Protein AF-A0A6L8BG49-F1 (afdb_monomer)

Structure (mmCIF, N/CA/C/O backbone):
data_AF-A0A6L8BG49-F1
#
_entry.id   AF-A0A6L8BG49-F1
#
loop_
_atom_site.group_PDB
_atom_site.id
_atom_site.type_symbol
_atom_site.label_atom_id
_atom_site.label_alt_id
_atom_site.label_comp_id
_atom_site.label_asym_id
_atom_site.label_entity_id
_atom_site.label_seq_id
_atom_site.pdbx_PDB_ins_code
_atom_site.Cartn_x
_atom_site.Cartn_y
_atom_site.Cartn_z
_atom_site.occupancy
_atom_site.B_iso_or_equiv
_atom_site.auth_seq_id
_atom_site.auth_comp_id
_atom_site.auth_asym_id
_atom_site.auth_atom_id
_atom_site.pdbx_PDB_model_num
ATOM 1 N N . MET A 1 1 ? -9.805 2.022 22.548 1.00 49.41 1 MET A N 1
ATOM 2 C CA . MET A 1 1 ? -9.072 1.812 21.278 1.00 49.41 1 MET A CA 1
ATOM 3 C C . MET A 1 1 ? -10.086 1.283 20.275 1.00 49.41 1 MET A C 1
ATOM 5 O O . MET A 1 1 ? -10.792 0.358 20.662 1.00 49.41 1 MET A O 1
ATOM 9 N N . PRO A 1 2 ? -10.257 1.875 19.076 1.00 56.28 2 PRO A N 1
ATOM 10 C CA . PRO A 1 2 ? -11.178 1.318 18.084 1.00 56.28 2 PRO A CA 1
ATOM 11 C C . PRO A 1 2 ? -10.798 -0.143 17.818 1.00 56.28 2 PRO A C 1
ATOM 13 O O . PRO A 1 2 ? -9.609 -0.458 17.737 1.00 56.28 2 PRO A O 1
ATOM 16 N N . ALA A 1 3 ? -11.788 -1.035 17.759 1.00 66.19 3 ALA A N 1
ATOM 17 C CA . ALA A 1 3 ? -11.540 -2.458 17.570 1.00 66.19 3 ALA A CA 1
ATOM 18 C C . ALA A 1 3 ? -10.834 -2.679 16.222 1.00 66.19 3 ALA A C 1
ATOM 20 O O . ALA A 1 3 ? -11.388 -2.390 15.158 1.00 66.19 3 ALA A O 1
ATOM 21 N N . ILE A 1 4 ? -9.585 -3.146 16.278 1.00 75.31 4 ILE A N 1
ATOM 22 C CA . ILE A 1 4 ? -8.804 -3.506 15.094 1.00 75.31 4 ILE A CA 1
ATOM 23 C C . ILE A 1 4 ? -9.242 -4.915 14.689 1.00 75.31 4 ILE A C 1
ATOM 25 O O . ILE A 1 4 ? -8.913 -5.881 15.371 1.00 75.31 4 ILE A O 1
ATOM 29 N N . LYS A 1 5 ? -9.990 -5.022 13.586 1.00 84.31 5 LYS A N 1
ATOM 30 C CA . LYS A 1 5 ? -10.446 -6.292 13.000 1.00 84.31 5 LYS A CA 1
ATOM 31 C C . LYS A 1 5 ? -9.333 -7.046 12.278 1.00 84.31 5 LYS A C 1
ATOM 33 O O . LYS A 1 5 ? -9.375 -8.268 12.212 1.00 84.31 5 LYS A O 1
ATOM 38 N N . GLY A 1 6 ? -8.343 -6.339 11.736 1.00 88.50 6 GLY A N 1
ATOM 39 C CA . GLY A 1 6 ? -7.258 -6.974 10.996 1.00 88.50 6 GLY A CA 1
ATOM 40 C C . GLY A 1 6 ? -6.052 -6.071 10.787 1.00 88.50 6 GLY A C 1
ATOM 41 O O . GLY A 1 6 ? -6.160 -4.845 10.753 1.00 88.50 6 GLY A O 1
ATOM 42 N N . ARG A 1 7 ? -4.882 -6.691 10.636 1.00 93.25 7 ARG A N 1
ATOM 43 C CA . ARG A 1 7 ? -3.638 -6.035 10.222 1.00 93.25 7 ARG A CA 1
ATOM 44 C C . ARG A 1 7 ? -2.970 -6.896 9.163 1.00 93.25 7 ARG A C 1
ATOM 46 O O . ARG A 1 7 ? -3.008 -8.118 9.268 1.00 93.25 7 ARG A O 1
ATOM 53 N N . GLY A 1 8 ? -2.359 -6.266 8.169 1.00 94.12 8 GLY A N 1
ATOM 54 C CA . GLY A 1 8 ? -1.711 -6.980 7.076 1.00 94.12 8 GLY A CA 1
ATOM 55 C C . GLY A 1 8 ? -0.511 -6.229 6.528 1.00 94.12 8 GLY A C 1
ATOM 56 O O . GLY A 1 8 ? -0.472 -5.000 6.556 1.00 94.12 8 GLY A O 1
ATOM 57 N N . ILE A 1 9 ? 0.455 -6.989 6.025 1.00 94.75 9 ILE A N 1
ATOM 58 C CA . ILE A 1 9 ? 1.549 -6.486 5.197 1.00 94.75 9 ILE A CA 1
ATOM 59 C C . ILE A 1 9 ? 1.344 -7.076 3.806 1.00 94.75 9 ILE A C 1
ATOM 61 O O . ILE A 1 9 ? 1.055 -8.264 3.675 1.00 94.75 9 ILE A O 1
ATOM 65 N N . ALA A 1 10 ? 1.470 -6.242 2.782 1.00 93.19 10 ALA A N 1
ATOM 66 C CA . ALA A 1 10 ? 1.369 -6.633 1.388 1.00 93.19 10 ALA A CA 1
ATOM 67 C C . ALA A 1 10 ? 2.700 -6.358 0.691 1.00 93.19 10 ALA A C 1
ATOM 69 O O . ALA A 1 10 ? 3.278 -5.285 0.853 1.00 93.19 10 ALA A O 1
ATOM 70 N N . ILE A 1 11 ? 3.164 -7.325 -0.093 1.00 94.19 11 ILE A N 1
ATOM 71 C CA . ILE A 1 11 ? 4.305 -7.175 -0.993 1.00 94.19 11 ILE A CA 1
ATOM 72 C C . ILE A 1 11 ? 3.792 -7.515 -2.386 1.00 94.19 11 ILE A C 1
ATOM 74 O O . ILE A 1 11 ? 3.153 -8.550 -2.574 1.00 94.19 11 ILE A O 1
ATOM 78 N N . GLY A 1 12 ? 4.030 -6.627 -3.342 1.00 93.44 12 GLY A N 1
ATOM 79 C CA . GLY A 1 12 ? 3.580 -6.765 -4.718 1.00 93.44 12 GLY A CA 1
ATOM 80 C C . GLY A 1 12 ? 4.719 -6.521 -5.692 1.00 93.44 12 GLY A C 1
ATOM 81 O O . GLY A 1 12 ? 5.611 -5.714 -5.438 1.00 93.44 12 GLY A O 1
ATOM 82 N N . VAL A 1 13 ? 4.665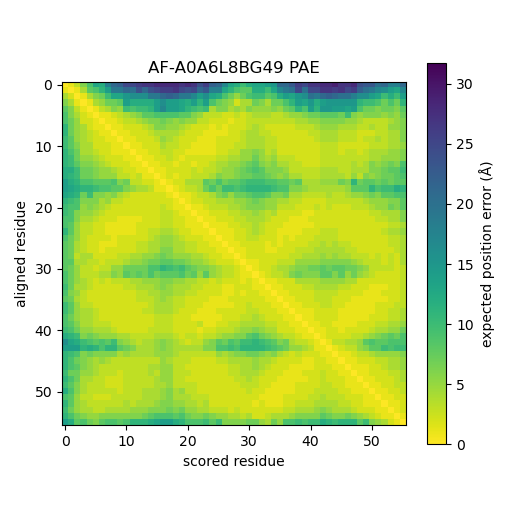 -7.206 -6.824 1.00 93.88 13 VAL A N 1
ATOM 83 C CA . VAL A 1 13 ? 5.506 -6.935 -7.988 1.00 93.88 13 VAL A CA 1
ATOM 84 C C . VAL A 1 13 ? 4.595 -6.689 -9.181 1.00 93.88 13 VAL A C 1
ATOM 86 O O . VAL A 1 13 ? 3.525 -7.287 -9.283 1.00 93.88 13 VAL A O 1
ATOM 89 N N . GLY A 1 14 ? 4.993 -5.784 -10.061 1.00 91.50 14 GLY A N 1
ATOM 90 C CA . GLY A 1 14 ? 4.237 -5.421 -11.250 1.00 91.50 14 GLY A CA 1
ATOM 91 C C . GLY A 1 14 ? 5.174 -5.154 -12.411 1.00 91.50 14 GLY A C 1
ATOM 92 O O . GLY A 1 14 ? 6.337 -4.809 -12.215 1.00 91.50 14 GLY A O 1
ATOM 93 N N . SER A 1 15 ? 4.675 -5.314 -13.628 1.00 91.25 15 SER A N 1
ATOM 94 C CA . SER A 1 15 ? 5.404 -4.901 -14.818 1.00 91.25 15 SER A CA 1
ATOM 95 C C . SER A 1 15 ? 4.469 -4.182 -15.773 1.00 91.25 15 SER A C 1
ATOM 97 O O . SER A 1 15 ? 3.330 -4.605 -15.968 1.00 91.25 15 SER A O 1
ATOM 99 N N . TYR A 1 16 ? 4.948 -3.075 -16.329 1.00 89.62 16 TYR A N 1
ATOM 100 C CA . TYR A 1 16 ? 4.233 -2.284 -17.318 1.00 89.62 16 TYR A CA 1
ATOM 101 C C . TYR A 1 16 ? 5.240 -1.681 -18.292 1.00 89.62 16 TYR A C 1
ATOM 103 O O . TYR A 1 16 ? 6.269 -1.160 -17.864 1.00 89.62 16 TYR A O 1
ATOM 111 N N . ASP A 1 17 ? 4.951 -1.769 -19.591 1.00 89.94 17 ASP A N 1
ATOM 112 C CA . ASP A 1 17 ? 5.786 -1.188 -20.652 1.00 89.94 17 ASP A CA 1
ATOM 113 C C . ASP A 1 17 ? 7.276 -1.595 -20.559 1.00 89.94 17 ASP A C 1
ATOM 115 O O . ASP A 1 17 ? 8.191 -0.779 -20.634 1.00 89.94 17 ASP A O 1
ATOM 119 N N . GLY A 1 18 ? 7.532 -2.880 -20.278 1.00 87.56 18 GLY A N 1
ATOM 120 C CA . GLY A 1 18 ? 8.888 -3.428 -20.127 1.00 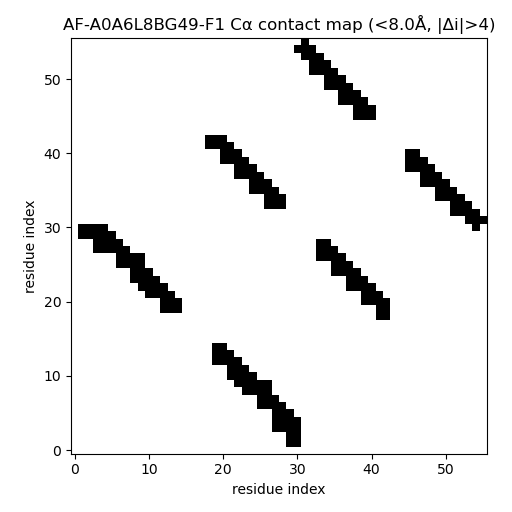87.56 18 GLY A CA 1
ATOM 121 C C . GLY A 1 18 ? 9.634 -3.001 -18.854 1.00 87.56 18 GLY A C 1
ATOM 122 O O . GLY A 1 18 ? 10.769 -3.426 -18.646 1.00 87.56 18 GLY A O 1
ATOM 123 N N . LYS A 1 19 ? 9.017 -2.201 -17.978 1.00 86.62 19 LYS A N 1
ATOM 124 C CA . LYS A 1 19 ? 9.580 -1.799 -16.683 1.00 86.62 19 LYS A CA 1
ATOM 125 C C . LYS A 1 19 ? 9.030 -2.680 -15.569 1.00 86.62 19 LYS A C 1
ATOM 127 O O . LYS A 1 19 ? 7.851 -3.037 -15.575 1.00 86.62 19 LYS A O 1
ATOM 132 N N . SER A 1 20 ? 9.882 -3.015 -14.607 1.00 91.19 20 SER A N 1
ATOM 133 C CA . SER A 1 20 ? 9.500 -3.744 -13.394 1.00 91.19 20 SER A CA 1
ATOM 134 C C . SER A 1 20 ? 9.330 -2.777 -12.230 1.00 91.19 20 SER A C 1
ATOM 136 O O . SER A 1 20 ? 10.138 -1.867 -12.039 1.00 91.19 20 SER A O 1
ATOM 138 N N . ALA A 1 21 ? 8.299 -3.016 -11.432 1.00 93.00 21 ALA A N 1
ATOM 139 C CA . ALA A 1 21 ? 7.973 -2.275 -10.231 1.00 93.00 21 ALA A CA 1
ATOM 140 C C . ALA A 1 21 ? 7.786 -3.236 -9.054 1.00 93.00 21 ALA A C 1
ATOM 142 O O . ALA A 1 21 ? 7.301 -4.357 -9.220 1.00 93.00 21 ALA A O 1
ATOM 143 N N . PHE A 1 22 ? 8.130 -2.787 -7.853 1.00 93.88 22 PHE A N 1
ATOM 144 C CA . PHE A 1 22 ? 7.796 -3.477 -6.611 1.00 93.88 22 PHE A CA 1
ATOM 145 C C . PHE A 1 22 ? 7.097 -2.519 -5.650 1.00 93.88 22 PHE A C 1
ATOM 147 O O . PHE A 1 22 ? 7.346 -1.315 -5.666 1.00 93.88 22 PHE A O 1
ATOM 154 N N . ALA A 1 23 ? 6.220 -3.053 -4.808 1.00 94.94 23 ALA A N 1
ATOM 155 C CA . ALA A 1 23 ? 5.472 -2.300 -3.815 1.00 94.94 23 ALA A CA 1
ATOM 156 C C . ALA A 1 23 ? 5.448 -3.044 -2.481 1.00 94.94 23 ALA A C 1
ATOM 158 O O . ALA A 1 23 ? 5.308 -4.266 -2.441 1.00 94.94 23 ALA A O 1
ATOM 159 N N . VAL A 1 24 ? 5.545 -2.296 -1.387 1.00 96.25 24 VAL A N 1
ATOM 160 C CA . VAL A 1 24 ? 5.371 -2.806 -0.026 1.00 96.25 24 VAL A CA 1
ATOM 161 C C . VAL A 1 24 ? 4.392 -1.902 0.701 1.00 96.25 24 VAL A C 1
ATOM 163 O O . VAL A 1 24 ? 4.518 -0.679 0.674 1.00 96.25 24 VAL A O 1
ATOM 166 N N . GLY A 1 25 ? 3.406 -2.498 1.360 1.00 96.19 25 GLY A N 1
ATOM 167 C CA . GLY A 1 25 ? 2.366 -1.763 2.059 1.00 96.19 25 GLY A CA 1
ATOM 168 C C . GLY A 1 25 ? 1.951 -2.414 3.362 1.00 96.19 25 GLY A C 1
ATOM 169 O O . GLY A 1 25 ? 2.132 -3.609 3.583 1.00 96.19 25 GLY A O 1
ATOM 170 N N . PHE A 1 26 ? 1.363 -1.600 4.223 1.00 95.88 26 PHE A N 1
ATOM 171 C CA . PHE A 1 26 ? 0.773 -2.007 5.480 1.00 95.88 26 PHE A CA 1
ATOM 172 C C . PHE A 1 26 ? -0.683 -1.547 5.540 1.00 95.88 26 PHE A C 1
ATOM 174 O O . PHE A 1 26 ? -1.036 -0.449 5.105 1.00 95.88 26 PHE A O 1
ATOM 181 N N . GLN A 1 27 ? -1.528 -2.402 6.101 1.00 94.56 27 GLN A N 1
ATOM 182 C CA . GLN A 1 27 ? -2.951 -2.167 6.265 1.00 94.56 27 GLN A CA 1
ATOM 183 C C . GLN A 1 27 ? -3.372 -2.398 7.714 1.00 94.56 27 GLN A C 1
ATOM 185 O O . GLN A 1 27 ? -2.997 -3.394 8.336 1.00 94.56 27 GLN A O 1
ATOM 190 N N . ILE A 1 28 ? -4.241 -1.517 8.207 1.00 92.62 28 ILE A N 1
ATOM 191 C CA . ILE A 1 28 ? -5.052 -1.722 9.408 1.00 92.62 28 ILE A CA 1
ATOM 192 C C . ILE A 1 28 ? -6.512 -1.677 8.989 1.00 92.62 28 ILE A C 1
ATOM 194 O O . ILE A 1 28 ? -6.950 -0.740 8.332 1.00 92.62 28 ILE A O 1
ATOM 198 N N . GLN A 1 29 ? -7.282 -2.671 9.393 1.00 91.00 29 GLN A N 1
ATOM 199 C CA . GLN A 1 29 ? -8.720 -2.712 9.202 1.00 91.00 29 GLN A CA 1
ATOM 200 C C . GLN A 1 29 ? -9.391 -2.642 10.568 1.00 91.00 29 GLN A C 1
ATOM 202 O O . GLN A 1 29 ? -9.188 -3.513 11.411 1.00 91.00 29 GLN A O 1
ATOM 207 N N . GLY A 1 30 ? -10.155 -1.584 10.802 1.00 88.44 30 GLY A N 1
ATOM 208 C CA . GLY A 1 30 ? -11.073 -1.457 11.927 1.00 88.44 30 GLY A CA 1
ATOM 209 C C . GLY A 1 30 ? -12.503 -1.820 11.530 1.00 88.44 30 GLY A C 1
ATOM 210 O O . GLY A 1 30 ? -12.795 -2.084 10.366 1.00 88.44 30 GLY A O 1
ATOM 211 N N . GLU A 1 31 ? -13.397 -1.819 12.517 1.00 85.81 31 GLU A N 1
ATOM 212 C CA . GLU A 1 31 ? -14.838 -2.066 12.339 1.00 85.81 31 GLU A CA 1
ATOM 213 C C . GLU A 1 31 ? -15.484 -1.096 11.331 1.00 85.81 31 GLU A C 1
ATOM 215 O O . GLU A 1 31 ? -16.128 -1.526 10.378 1.00 85.81 31 GLU A O 1
ATOM 220 N N . GLN A 1 32 ? -15.269 0.206 11.539 1.00 89.62 32 GLN A N 1
ATOM 221 C CA . GLN A 1 32 ? -15.891 1.300 10.780 1.00 89.62 32 GLN A CA 1
ATOM 222 C C . GLN A 1 32 ? -14.937 1.965 9.786 1.00 89.62 32 GLN A C 1
ATOM 224 O O . GLN A 1 32 ? -15.380 2.646 8.867 1.00 89.62 32 GLN A O 1
ATOM 229 N N . ALA A 1 33 ? -13.625 1.813 9.974 1.00 90.12 33 ALA A N 1
ATOM 230 C CA . ALA A 1 33 ? -12.619 2.487 9.165 1.00 90.12 33 ALA A CA 1
ATOM 231 C C . ALA A 1 33 ? -11.419 1.579 8.900 1.00 90.12 33 ALA A C 1
ATOM 233 O O . ALA A 1 33 ? -10.971 0.847 9.779 1.00 90.12 33 ALA A O 1
ATOM 234 N N . SER A 1 34 ? -10.875 1.650 7.691 1.00 92.81 34 SER A N 1
ATOM 235 C CA . SER A 1 34 ? -9.678 0.937 7.251 1.00 92.81 34 SER A CA 1
ATOM 236 C C . SER A 1 34 ? -8.639 1.930 6.755 1.00 92.81 34 SER A C 1
ATOM 238 O O . SER A 1 34 ? -8.978 2.881 6.060 1.00 92.81 34 SER A O 1
ATOM 240 N N . PHE A 1 35 ? -7.373 1.679 7.061 1.00 92.69 35 PHE A N 1
ATOM 241 C CA . PHE A 1 35 ? -6.232 2.501 6.679 1.00 92.69 35 PHE A CA 1
ATOM 242 C C . PHE A 1 35 ? -5.223 1.651 5.920 1.00 92.69 35 PHE A C 1
ATOM 244 O O . PHE A 1 35 ? -4.941 0.514 6.306 1.00 92.69 35 PHE A O 1
ATOM 251 N N . LYS A 1 36 ? -4.662 2.203 4.849 1.00 95.31 36 LYS A N 1
ATOM 252 C 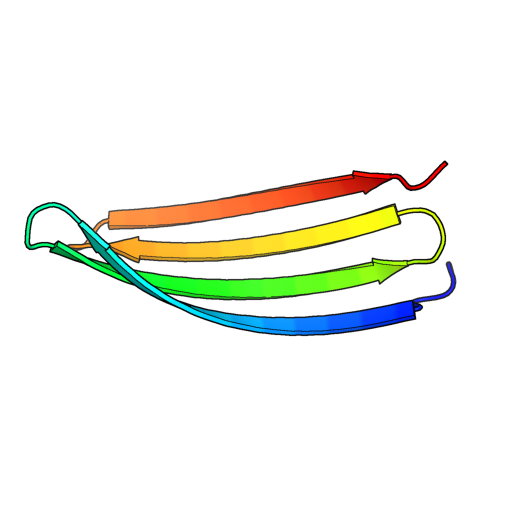CA . LYS A 1 36 ? -3.609 1.576 4.051 1.00 95.31 36 LYS A CA 1
ATOM 253 C C . LYS A 1 36 ? -2.536 2.604 3.756 1.00 95.31 36 LYS A C 1
ATOM 255 O O . LYS A 1 36 ? -2.853 3.732 3.397 1.00 95.31 36 LYS A O 1
ATOM 260 N N . VAL A 1 37 ? -1.283 2.205 3.880 1.00 95.94 37 VAL A N 1
ATOM 261 C CA . VAL A 1 37 ? -0.132 2.999 3.454 1.00 95.94 37 VAL A CA 1
ATOM 262 C C . VAL A 1 37 ? 0.832 2.094 2.710 1.00 95.94 37 VAL A C 1
ATOM 264 O O . VAL A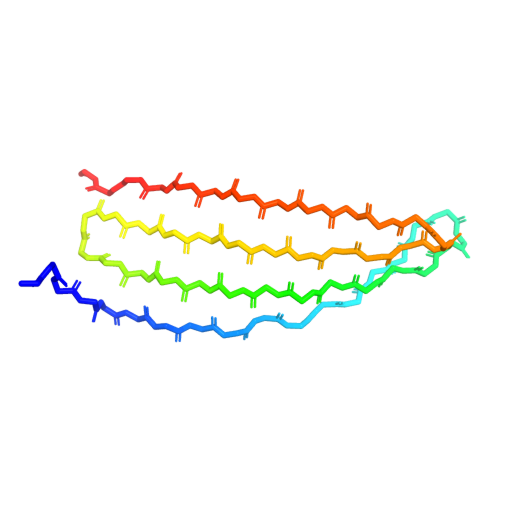 1 37 ? 0.942 0.912 3.033 1.00 95.94 37 VAL A O 1
ATOM 267 N N . GLY A 1 38 ? 1.531 2.620 1.717 1.00 96.38 38 GLY A N 1
ATOM 268 C CA . GLY A 1 38 ? 2.495 1.828 0.970 1.00 96.38 38 GLY A CA 1
ATOM 269 C C . GLY A 1 38 ? 3.481 2.669 0.193 1.00 96.38 38 GLY A C 1
ATOM 270 O O . GLY A 1 38 ? 3.214 3.823 -0.135 1.00 96.38 38 GLY A O 1
ATOM 271 N N . VAL A 1 39 ? 4.619 2.059 -0.095 1.00 96.19 39 VAL A N 1
ATOM 272 C CA . VAL A 1 39 ? 5.678 2.606 -0.932 1.00 96.19 39 VAL A CA 1
ATOM 273 C C . VAL A 1 39 ? 5.868 1.709 -2.143 1.00 96.19 39 VAL A C 1
ATOM 275 O O . VAL A 1 39 ? 5.758 0.486 -2.050 1.00 96.19 39 VAL A O 1
ATOM 278 N N . THR A 1 40 ? 6.161 2.324 -3.276 1.00 95.75 40 THR A N 1
ATOM 279 C CA . THR A 1 40 ? 6.361 1.648 -4.555 1.00 95.75 40 THR A CA 1
ATOM 280 C C . THR A 1 40 ? 7.648 2.164 -5.165 1.00 95.75 40 THR A C 1
ATOM 282 O O . THR A 1 40 ? 7.936 3.353 -5.058 1.00 95.75 40 THR A O 1
ATOM 285 N N . SER A 1 41 ? 8.412 1.3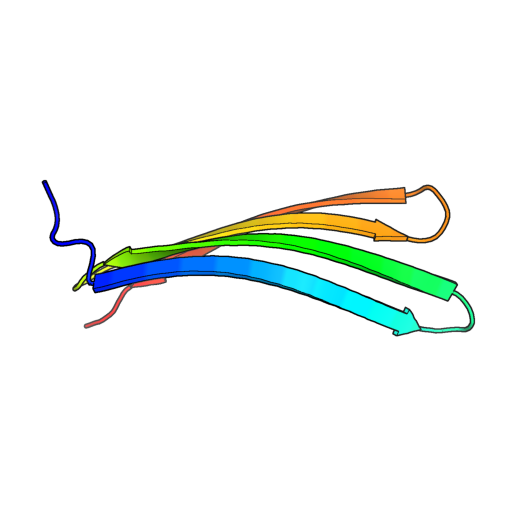08 -5.832 1.00 93.25 41 SER A N 1
ATOM 286 C CA . SER A 1 41 ? 9.523 1.747 -6.666 1.00 93.25 41 SER A CA 1
ATOM 287 C C . SER A 1 41 ? 9.480 1.084 -8.034 1.00 93.25 41 SER A C 1
ATOM 289 O O . SER A 1 41 ? 9.125 -0.087 -8.161 1.00 93.25 41 SER A O 1
ATOM 291 N N . SER A 1 42 ? 9.814 1.861 -9.061 1.00 93.44 42 SER A N 1
ATOM 292 C CA . SER A 1 42 ? 9.836 1.444 -10.459 1.00 93.44 42 SER A CA 1
ATOM 293 C C . SER A 1 42 ? 10.947 2.190 -11.180 1.00 93.44 42 SER A C 1
ATOM 295 O O . SER A 1 42 ? 10.943 3.415 -11.204 1.00 93.44 42 SER A O 1
ATOM 297 N N . GLY A 1 43 ? 11.910 1.471 -11.762 1.00 84.31 43 GLY A N 1
ATOM 298 C CA . GLY A 1 43 ? 12.930 2.078 -12.630 1.00 84.31 43 GLY A CA 1
ATOM 299 C C . GLY A 1 43 ? 13.728 3.245 -12.021 1.00 84.31 43 GLY A C 1
ATOM 300 O O . GLY A 1 43 ? 14.149 4.125 -12.762 1.00 84.31 43 GLY A O 1
ATOM 301 N N . GLY A 1 44 ? 13.920 3.272 -10.696 1.00 85.75 44 GLY A N 1
ATOM 302 C CA . GLY A 1 44 ? 14.611 4.357 -9.978 1.00 85.75 44 GLY A CA 1
ATOM 303 C C . GLY A 1 44 ? 13.690 5.449 -9.418 1.00 85.75 44 GLY A C 1
ATOM 304 O O . GLY A 1 44 ? 14.126 6.253 -8.598 1.00 85.75 44 GLY A O 1
ATOM 305 N N . GLU A 1 45 ? 12.410 5.448 -9.781 1.00 90.75 45 GLU A N 1
ATOM 306 C CA . GLU A 1 45 ? 11.394 6.323 -9.201 1.00 90.75 45 GLU A CA 1
ATOM 307 C C . GLU A 1 45 ? 10.813 5.673 -7.942 1.00 90.75 45 GLU A C 1
ATOM 309 O O . GLU A 1 45 ? 10.641 4.453 -7.879 1.00 90.75 45 GLU A O 1
ATOM 314 N N . THR A 1 46 ? 10.519 6.481 -6.923 1.00 94.44 46 THR A N 1
ATOM 315 C CA . THR A 1 46 ? 9.879 6.025 -5.682 1.00 94.44 46 THR A CA 1
ATOM 316 C C . THR A 1 46 ? 8.599 6.815 -5.461 1.00 94.44 46 THR A C 1
ATOM 318 O O . THR A 1 46 ? 8.603 8.042 -5.522 1.00 94.44 46 THR A O 1
ATOM 321 N N . GLY A 1 47 ? 7.507 6.108 -5.192 1.00 93.88 47 GLY A N 1
ATOM 322 C CA . GLY A 1 47 ? 6.205 6.672 -4.866 1.00 93.88 47 GLY A CA 1
ATOM 323 C C . GLY A 1 47 ? 5.742 6.235 -3.482 1.00 93.88 47 GLY A C 1
ATOM 324 O O . GLY A 1 47 ? 6.094 5.157 -3.004 1.00 93.88 47 GLY A O 1
ATOM 325 N N . ALA A 1 48 ? 4.922 7.064 -2.846 1.00 95.38 48 ALA A N 1
ATOM 326 C CA . ALA A 1 48 ? 4.232 6.735 -1.605 1.00 95.38 48 ALA A CA 1
ATOM 327 C C . ALA A 1 48 ? 2.722 6.912 -1.790 1.00 95.38 48 ALA A C 1
ATOM 329 O O . ALA A 1 48 ? 2.270 7.769 -2.547 1.00 95.38 48 ALA A O 1
ATOM 330 N N . SER A 1 49 ? 1.940 6.097 -1.092 1.00 95.06 49 SER A N 1
ATOM 331 C CA . SER A 1 49 ? 0.482 6.125 -1.118 1.00 95.06 49 SER A CA 1
ATOM 332 C C . SER A 1 49 ? -0.076 5.965 0.289 1.00 95.06 49 SER A C 1
ATOM 334 O O . SER A 1 49 ? 0.480 5.251 1.126 1.00 95.06 49 SER A O 1
ATOM 336 N N . ALA A 1 50 ? -1.193 6.634 0.540 1.00 95.56 50 ALA A N 1
ATOM 337 C CA . ALA A 1 50 ? -1.983 6.487 1.748 1.00 95.56 50 ALA A CA 1
ATOM 338 C C . ALA A 1 50 ? -3.463 6.527 1.367 1.00 95.56 50 ALA A C 1
ATOM 340 O O . ALA A 1 50 ? -3.863 7.284 0.484 1.00 95.56 50 ALA A O 1
ATOM 341 N N . GLY A 1 51 ? -4.272 5.706 2.025 1.00 95.19 51 GLY A N 1
ATOM 342 C CA . GLY A 1 51 ? -5.700 5.602 1.773 1.00 95.19 51 GLY A CA 1
ATOM 343 C C . GLY A 1 51 ? -6.466 5.289 3.047 1.00 95.19 51 GLY A C 1
ATOM 344 O O . GLY A 1 51 ? -5.994 4.550 3.915 1.00 95.19 51 GLY A O 1
ATOM 345 N N . VAL A 1 52 ? -7.670 5.843 3.133 1.00 94.94 52 VAL A N 1
ATOM 346 C CA . VAL A 1 52 ? -8.645 5.563 4.186 1.00 94.94 52 VAL A CA 1
ATOM 347 C C . VAL A 1 52 ? -9.960 5.140 3.539 1.00 94.94 52 VAL A C 1
ATOM 349 O O . VAL A 1 52 ? -10.345 5.678 2.505 1.00 94.94 52 VAL A O 1
ATOM 352 N N . GLY A 1 53 ? -10.633 4.157 4.127 1.00 94.12 53 GLY A N 1
ATOM 353 C CA . GLY A 1 53 ? -11.963 3.715 3.716 1.00 94.12 53 GLY A CA 1
ATOM 354 C C . GLY A 1 53 ? -12.881 3.611 4.924 1.00 94.12 53 GLY A C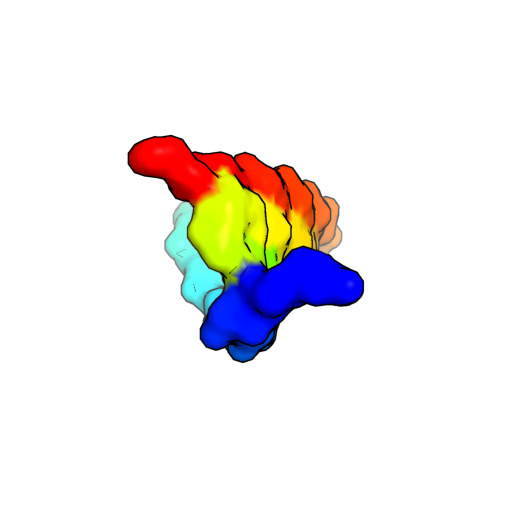 1
ATOM 355 O O . GLY A 1 53 ? -12.437 3.170 5.981 1.00 94.12 53 GLY A O 1
ATOM 356 N N . PHE A 1 54 ? -14.143 4.000 4.765 1.00 91.94 54 PHE A N 1
ATOM 357 C CA . PHE A 1 54 ? -15.167 3.927 5.808 1.00 91.94 54 PHE A CA 1
ATOM 358 C C . PHE A 1 54 ? -16.214 2.878 5.439 1.00 91.94 54 PHE A C 1
ATOM 360 O O . PHE A 1 54 ? -16.502 2.689 4.260 1.00 91.94 54 PHE A O 1
ATOM 367 N N . ASN A 1 55 ? -16.751 2.195 6.444 1.00 84.31 55 ASN A N 1
ATOM 368 C CA . ASN A 1 55 ? -17.770 1.165 6.299 1.00 84.31 55 ASN A CA 1
ATOM 369 C C . ASN A 1 55 ? -19.027 1.637 7.043 1.00 84.31 55 ASN A C 1
ATOM 371 O O . ASN A 1 55 ? -18.940 1.933 8.238 1.00 84.3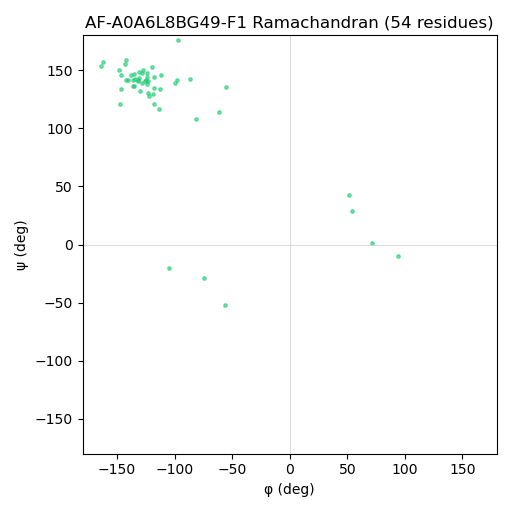1 55 ASN A O 1
ATOM 375 N N . PHE A 1 56 ? -20.144 1.755 6.323 1.00 83.94 56 PHE A N 1
ATOM 376 C CA . PHE A 1 56 ? -21.429 2.288 6.787 1.00 83.94 56 PHE A CA 1
ATOM 377 C C . P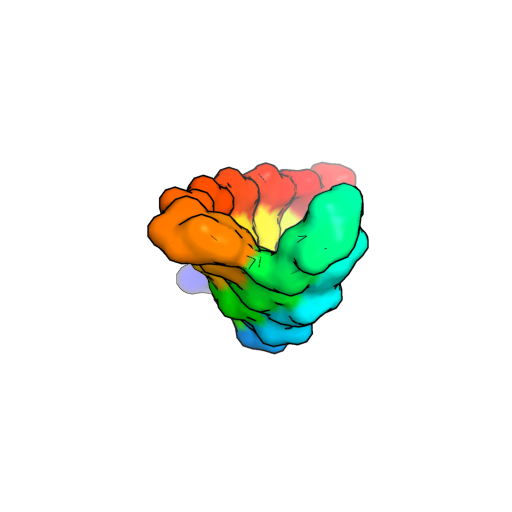HE A 1 56 ? -22.568 1.319 6.479 1.00 83.94 56 PHE A C 1
ATOM 379 O O . PHE A 1 56 ? -22.493 0.643 5.428 1.00 83.94 56 PHE A O 1
#

Secondary structure (DSSP, 8-state):
---EEEEEEEEEEEEETTEEEEEEEEEEEESSEEEEEEEEEETTEEEEEEEEEE--

Foldseek 3Di:
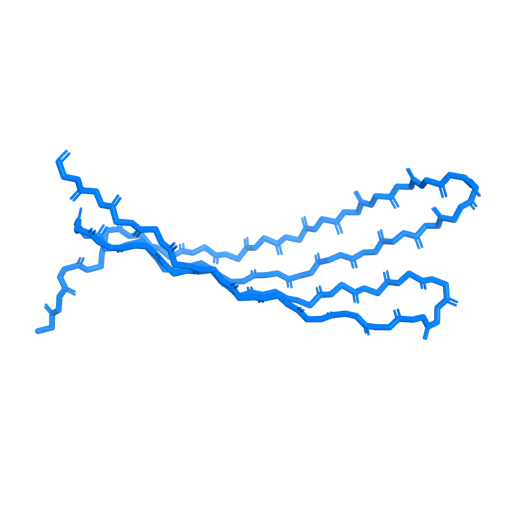DFAFPDKDKDWDWDDDPNKIKIKIKIKTDGPFKIKIKIWMDIPHDIDIDIDMDGDD

pLDDT: mean 89.97, std 8.93, range [49.41, 96.38]

Sequence (56 aa):
MPAIKGRGIAIGVGSYDGKSAFAVGFQIQGEQASFKVGVTSSGGETGASAGVGFNF

Radius of gyration: 13.95 Å; Cα contacts (8 Å, |Δi|>4): 115; chains: 1; bounding box: 36×14×42 Å

Nearest PDB structures (foldseek):
  6uk5-assembly1_B  TM=8.216E-01  e=6.766E-01  Micromonospora echinospora
  5bsz-assembly1_A  TM=7.560E-01  e=6.043E-01  Streptoalloteichus sp. ATCC 53650
  7ywx-assembly1_P  TM=3.095E-01  e=1.063E+00  Homo sapiens

Solvent-accessible surface area (backbone atoms only — not comparable to full-atom values): 3254 Å² total; per-residue (Å²): 127,85,62,70,75,44,73,48,76,47,77,49,75,49,74,58,95,93,41,57,30,41,35,44,33,44,38,42,31,35,79,48,43,32,42,38,40,34,40,34,40,40,90,88,47,76,48,78,51,74,49,76,48,77,59,132

Mean predicted aligned error: 4.64 Å